Protein AF-A0A7C2VVE7-F1 (afdb_monomer)

Sequence (60 aa):
MVHKIIIGRSERDKEKFGDEGVVLIGKQYIQMGKTISLSNEIWLDVVRPHVIMIAGKRGG

Solvent-accessible surface area (backbone atoms only — not comparable to full-atom values): 4043 Å² total; per-residue (Å²): 129,90,55,85,41,70,44,88,65,53,73,70,50,41,74,73,43,63,78,64,60,53,45,82,77,50,53,43,80,44,73,60,87,91,47,74,45,72,66,41,50,35,28,36,51,67,82,57,93,78,91,78,90,86,84,76,78,80,78,130

Foldseek 3Di:
DADAAEPPDDPVCCVVQPPPQKDFPAFDWDDDPPDTDGGHTYIYHPPDDDDDDDDDDPDD

Radius of gyration: 14.05 Å; Cα contacts (8 Å, |Δi|>4): 72; chains: 1; bounding box: 34×30×35 Å

pLDDT: mean 90.1, std 8.88, range [50.53, 96.12]

Mean predicted aligned error: 4.61 Å

Secondary structure (DSSP, 8-state):
----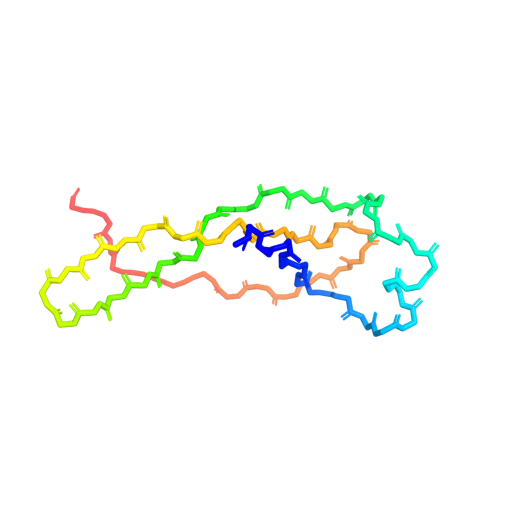EEES--HHHHHHHTTTTEEEEEEEEEEETTEEEEEEEEEEE-SS--------PPP-

Structure (mmCIF, N/CA/C/O backbone):
data_AF-A0A7C2VVE7-F1
#
_entry.id   AF-A0A7C2VVE7-F1
#
loop_
_atom_site.group_PDB
_atom_site.id
_atom_site.type_symbol
_atom_site.label_atom_id
_atom_site.label_alt_id
_atom_site.label_comp_id
_atom_site.label_asym_id
_atom_site.label_entity_id
_atom_site.label_seq_id
_ato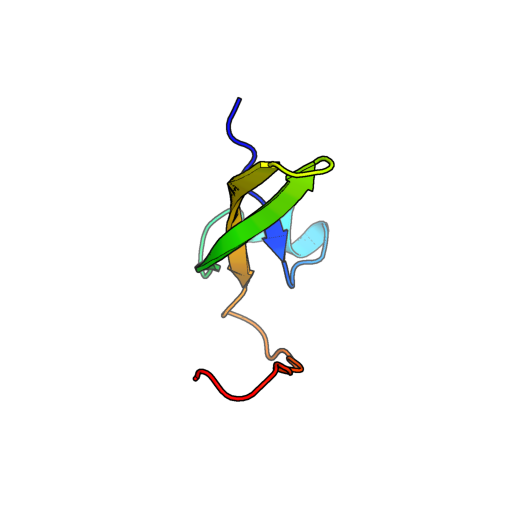m_site.pdbx_PDB_ins_code
_atom_site.Cartn_x
_atom_site.Cartn_y
_atom_site.Cartn_z
_atom_site.occupancy
_atom_site.B_iso_or_equiv
_atom_site.auth_seq_id
_atom_site.auth_comp_id
_atom_site.auth_asym_id
_atom_site.auth_atom_id
_atom_site.pdbx_PDB_model_num
ATOM 1 N N . MET A 1 1 ? 0.851 21.209 2.284 1.00 50.53 1 MET A N 1
ATOM 2 C CA . MET A 1 1 ? 0.930 20.736 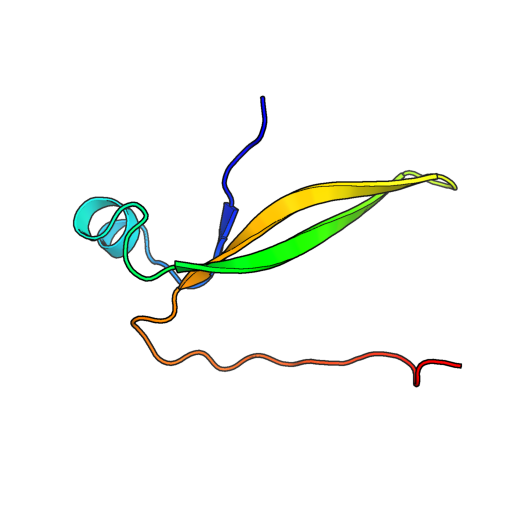0.885 1.00 50.53 1 MET A CA 1
ATOM 3 C C . MET A 1 1 ? 0.554 19.262 0.896 1.00 50.53 1 MET A C 1
ATOM 5 O O . MET A 1 1 ? 1.024 18.573 1.794 1.00 50.53 1 MET A O 1
ATOM 9 N N . VAL A 1 2 ? -0.333 18.796 0.015 1.00 61.88 2 VAL A N 1
ATOM 10 C CA . VAL A 1 2 ? -0.730 17.375 -0.020 1.00 61.88 2 VAL A CA 1
ATOM 11 C C . VAL A 1 2 ? 0.451 16.574 -0.561 1.00 61.88 2 VAL A C 1
ATOM 13 O O . VAL A 1 2 ? 0.947 16.882 -1.642 1.00 61.88 2 VAL A O 1
ATOM 16 N N . HIS A 1 3 ? 0.946 15.604 0.206 1.00 77.62 3 HIS A N 1
ATOM 17 C CA . HIS A 1 3 ? 2.078 14.783 -0.213 1.00 77.62 3 HIS A CA 1
ATOM 18 C C . HIS A 1 3 ? 1.553 13.499 -0.851 1.00 77.62 3 HIS A C 1
ATOM 20 O O . HIS A 1 3 ? 0.779 12.772 -0.229 1.00 77.62 3 HIS A O 1
ATOM 26 N N . LYS A 1 4 ? 1.945 13.237 -2.102 1.00 80.81 4 LYS A N 1
ATOM 27 C CA . LYS A 1 4 ? 1.548 12.025 -2.818 1.00 80.81 4 LYS A CA 1
ATOM 28 C C . LYS A 1 4 ? 2.425 10.870 -2.350 1.00 80.81 4 LYS A C 1
ATOM 30 O O . LYS A 1 4 ? 3.615 10.830 -2.652 1.00 80.81 4 LYS A O 1
ATOM 35 N N . ILE A 1 5 ? 1.849 9.958 -1.574 1.00 92.38 5 ILE A N 1
ATOM 36 C CA . ILE A 1 5 ? 2.577 8.819 -1.018 1.00 92.38 5 ILE A CA 1
ATOM 37 C C . ILE A 1 5 ? 2.303 7.606 -1.901 1.00 92.38 5 ILE A C 1
ATOM 39 O O . ILE A 1 5 ? 1.178 7.115 -1.936 1.00 92.38 5 ILE A O 1
ATOM 43 N N . ILE A 1 6 ? 3.333 7.124 -2.600 1.00 93.69 6 ILE A N 1
ATOM 44 C CA . ILE A 1 6 ? 3.279 5.885 -3.386 1.00 93.69 6 ILE A CA 1
ATOM 45 C C . ILE A 1 6 ? 4.000 4.777 -2.617 1.00 93.69 6 ILE A C 1
ATOM 47 O O . ILE A 1 6 ? 5.185 4.905 -2.303 1.00 93.69 6 ILE A O 1
ATOM 51 N N . ILE A 1 7 ? 3.293 3.682 -2.339 1.00 94.12 7 ILE A N 1
ATOM 52 C CA . ILE A 1 7 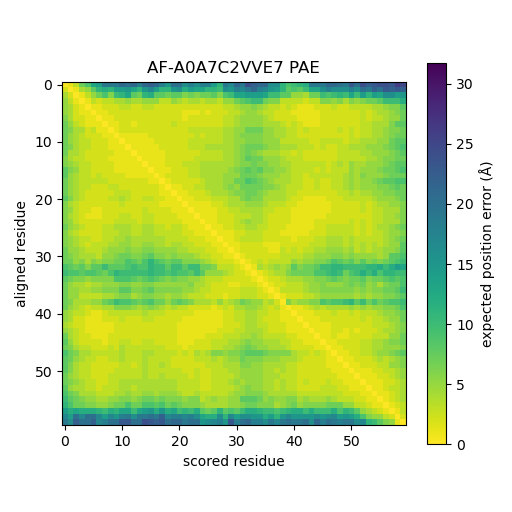? 3.833 2.475 -1.710 1.00 94.12 7 ILE A CA 1
ATOM 53 C C . ILE A 1 7 ? 4.059 1.372 -2.752 1.00 94.12 7 ILE A C 1
ATOM 55 O O . ILE A 1 7 ? 3.371 1.310 -3.769 1.00 94.12 7 ILE A O 1
ATOM 59 N N . GLY A 1 8 ? 5.036 0.500 -2.495 1.00 93.31 8 GLY A N 1
ATOM 60 C CA . GLY A 1 8 ? 5.390 -0.606 -3.395 1.00 93.31 8 GLY A CA 1
ATOM 61 C C . GLY A 1 8 ? 6.503 -0.297 -4.404 1.00 93.31 8 GLY A C 1
ATOM 62 O O . GLY A 1 8 ? 6.937 -1.209 -5.100 1.00 93.31 8 GLY A O 1
ATOM 63 N N . ARG A 1 9 ? 7.028 0.939 -4.447 1.00 93.25 9 ARG A N 1
ATOM 64 C CA . ARG A 1 9 ? 8.121 1.335 -5.359 1.00 93.25 9 ARG A CA 1
ATOM 65 C C . ARG A 1 9 ? 9.477 1.457 -4.681 1.00 93.25 9 ARG A C 1
ATOM 67 O O . ARG A 1 9 ? 9.585 1.989 -3.578 1.00 93.25 9 ARG A O 1
ATOM 74 N N . SER A 1 10 ? 10.515 1.047 -5.408 1.00 92.75 10 SER A N 1
ATOM 75 C CA . SER A 1 10 ? 11.899 1.452 -5.145 1.00 92.75 10 SER A CA 1
ATOM 76 C C . SER A 1 10 ? 12.163 2.869 -5.679 1.00 92.75 10 SER A C 1
ATOM 78 O O . SER A 1 10 ? 11.419 3.347 -6.534 1.00 92.75 10 SER A O 1
ATOM 80 N N . GLU A 1 11 ? 13.234 3.537 -5.234 1.00 92.38 11 GLU A N 1
ATOM 81 C CA . GLU A 1 11 ? 13.613 4.860 -5.774 1.00 92.38 11 GLU A CA 1
ATOM 82 C C . GLU A 1 11 ? 13.816 4.828 -7.296 1.00 92.38 11 GLU A C 1
ATOM 84 O O . GLU A 1 11 ? 13.290 5.674 -8.014 1.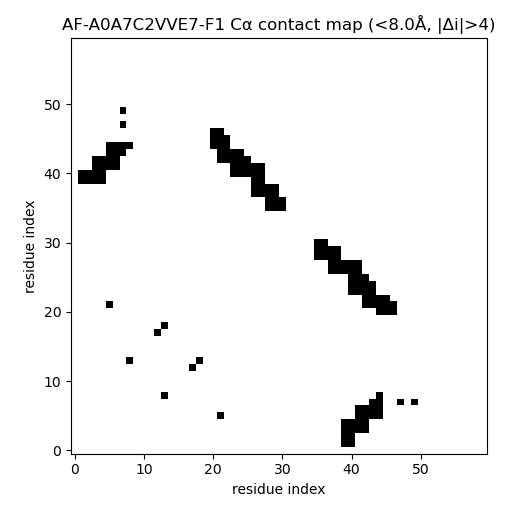00 92.38 11 GLU A O 1
ATOM 89 N N . ARG A 1 12 ? 14.446 3.76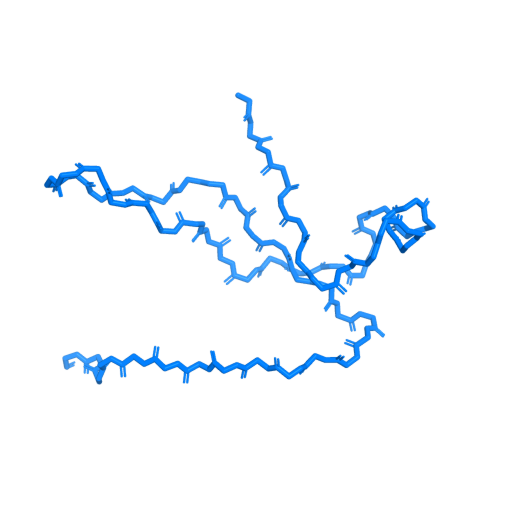7 -7.814 1.00 93.62 12 ARG A N 1
ATOM 90 C CA . ARG A 1 12 ? 14.615 3.559 -9.259 1.00 93.62 12 ARG A CA 1
ATOM 91 C C . ARG A 1 12 ? 13.280 3.473 -10.005 1.00 93.62 12 ARG A C 1
ATOM 93 O O . ARG A 1 12 ? 13.159 3.974 -11.120 1.00 93.62 12 ARG A O 1
ATOM 100 N N . ASP A 1 13 ? 12.285 2.805 -9.424 1.00 92.25 13 ASP A N 1
ATOM 101 C CA . ASP A 1 13 ? 10.962 2.690 -10.045 1.00 92.25 13 ASP A CA 1
ATOM 102 C C . ASP A 1 13 ? 10.207 4.026 -10.001 1.00 92.25 13 ASP A C 1
ATOM 104 O O . ASP A 1 13 ? 9.489 4.343 -10.947 1.00 92.25 13 ASP A O 1
ATOM 108 N N . LYS A 1 14 ? 10.405 4.842 -8.956 1.00 91.06 14 LYS A N 1
ATOM 109 C CA . LYS A 1 14 ? 9.854 6.206 -8.897 1.00 91.06 14 LYS A CA 1
ATOM 110 C C . LYS A 1 14 ? 10.437 7.094 -9.993 1.00 91.06 14 LYS A C 1
ATOM 112 O O . LYS A 1 14 ? 9.678 7.766 -10.678 1.00 91.06 14 LYS A O 1
ATOM 117 N N . GLU A 1 15 ? 11.752 7.055 -10.200 1.00 92.44 15 GLU A N 1
ATOM 118 C CA . GLU A 1 15 ? 12.413 7.815 -11.270 1.00 92.44 15 GLU A CA 1
ATOM 119 C C . GLU A 1 15 ? 11.952 7.376 -12.664 1.00 92.44 15 GLU A C 1
ATOM 121 O O . GLU A 1 15 ? 11.749 8.207 -13.546 1.00 92.44 15 GLU A O 1
ATOM 126 N N . LYS A 1 16 ? 11.773 6.065 -12.868 1.00 92.31 16 LYS A N 1
ATOM 127 C CA . LYS A 1 16 ? 11.428 5.506 -14.178 1.00 92.31 16 LYS A CA 1
ATOM 128 C C . LYS A 1 16 ? 9.952 5.664 -14.541 1.00 92.31 16 LYS A C 1
ATOM 130 O O . LYS A 1 16 ? 9.647 5.937 -15.697 1.00 92.31 16 LYS A O 1
ATOM 135 N N . PHE A 1 17 ? 9.053 5.403 -13.595 1.00 89.88 17 PHE A N 1
ATOM 136 C CA . PHE A 1 17 ? 7.616 5.287 -13.858 1.00 89.88 17 PHE A CA 1
ATOM 137 C C . PHE A 1 17 ? 6.802 6.450 -13.290 1.00 89.88 17 PHE A C 1
ATOM 139 O O . PHE A 1 17 ? 5.617 6.551 -13.593 1.00 89.88 17 PHE A O 1
ATOM 146 N N . GLY A 1 18 ? 7.393 7.309 -12.452 1.00 90.06 18 GLY A N 1
ATOM 147 C CA . GLY A 1 18 ? 6.720 8.468 -11.867 1.00 90.06 18 GLY A CA 1
ATOM 148 C C . GLY A 1 18 ? 5.389 8.101 -11.213 1.00 90.06 18 GLY A C 1
ATOM 149 O O . GLY A 1 18 ? 5.358 7.402 -10.200 1.00 90.06 18 GLY A O 1
ATOM 150 N N . ASP A 1 19 ? 4.302 8.548 -11.840 1.00 92.38 19 ASP A N 1
ATOM 151 C CA . ASP A 1 19 ? 2.912 8.354 -11.421 1.00 92.38 19 ASP A CA 1
ATOM 152 C C . ASP A 1 19 ? 2.125 7.362 -12.297 1.00 92.38 19 ASP A C 1
ATOM 154 O O . ASP A 1 19 ? 0.928 7.163 -12.096 1.00 92.38 19 ASP A O 1
ATOM 158 N N . GLU A 1 20 ? 2.756 6.736 -13.285 1.00 94.31 20 GLU A N 1
ATOM 159 C CA . GLU A 1 20 ? 2.089 5.767 -14.154 1.00 94.31 20 GLU A CA 1
ATOM 160 C C . GLU A 1 20 ? 1.931 4.427 -13.444 1.00 94.31 20 GLU A C 1
ATOM 162 O O . GLU A 1 20 ? 2.849 3.989 -12.758 1.00 94.31 20 GLU A O 1
ATOM 167 N N . GLY A 1 21 ? 0.798 3.741 -13.615 1.00 94.00 21 GLY A N 1
ATOM 168 C CA . GLY A 1 21 ? 0.600 2.398 -13.055 1.00 94.00 21 GLY A CA 1
ATOM 169 C C . GLY A 1 21 ? 0.448 2.350 -11.530 1.00 94.00 21 GLY A C 1
ATOM 170 O O . GLY A 1 21 ? 0.740 1.321 -10.924 1.00 94.00 21 GLY A O 1
ATOM 171 N N . VAL A 1 22 ? -0.001 3.442 -10.903 1.00 95.69 22 VAL A N 1
ATOM 172 C CA . VAL A 1 22 ? -0.420 3.457 -9.492 1.00 95.69 22 VAL A CA 1
ATOM 173 C C . VAL A 1 22 ? -1.928 3.649 -9.366 1.00 95.69 22 VAL A C 1
ATOM 175 O O . VAL A 1 22 ? -2.552 4.311 -10.194 1.00 95.69 22 VAL A O 1
ATOM 178 N N . VAL A 1 23 ? -2.518 3.109 -8.301 1.00 96.12 23 VAL A N 1
ATOM 179 C CA . VAL A 1 23 ? -3.947 3.268 -7.987 1.00 96.12 23 VAL A CA 1
ATOM 180 C C . VAL A 1 23 ? -4.137 3.812 -6.577 1.00 96.12 23 VAL A C 1
ATOM 182 O O . VAL A 1 23 ? -3.389 3.463 -5.664 1.00 96.12 23 VAL A O 1
ATOM 185 N N . LEU A 1 24 ? -5.139 4.667 -6.381 1.00 95.75 24 LEU A N 1
ATOM 186 C CA . LEU A 1 24 ? -5.496 5.174 -5.058 1.00 95.75 24 LEU A CA 1
ATOM 187 C C . LEU A 1 24 ? -6.141 4.048 -4.240 1.00 95.75 24 LEU A C 1
ATOM 189 O O . LEU A 1 24 ? -7.176 3.518 -4.638 1.00 95.75 24 LEU A O 1
ATOM 193 N N . ILE A 1 25 ? -5.558 3.707 -3.089 1.00 95.12 25 ILE A N 1
ATOM 194 C CA . ILE A 1 25 ? -6.094 2.662 -2.195 1.00 95.12 25 ILE A CA 1
ATOM 195 C C . ILE A 1 25 ? -6.752 3.227 -0.936 1.00 95.12 25 ILE A C 1
ATOM 197 O O . ILE A 1 25 ? -7.443 2.509 -0.218 1.00 95.12 25 ILE A O 1
ATOM 201 N N . GLY A 1 26 ? -6.557 4.515 -0.656 1.00 94.19 26 GLY A N 1
ATOM 202 C CA . GLY A 1 26 ? -7.208 5.181 0.461 1.00 94.19 26 GLY A CA 1
ATOM 203 C C . GLY A 1 26 ? -6.464 6.420 0.925 1.00 94.19 26 GLY A C 1
ATOM 204 O O . GLY A 1 26 ? -5.642 6.991 0.211 1.00 94.19 26 GLY A O 1
ATOM 205 N N . LYS A 1 27 ? -6.766 6.833 2.152 1.00 93.31 27 LYS A N 1
ATOM 206 C CA . LYS A 1 27 ? -6.091 7.935 2.833 1.00 93.31 27 LYS A CA 1
ATOM 207 C C . LYS A 1 27 ? -5.442 7.426 4.105 1.00 93.31 27 LYS A C 1
ATOM 209 O O . LYS A 1 27 ? -5.961 6.520 4.755 1.00 93.31 27 LYS A O 1
ATOM 214 N N . GLN A 1 28 ? -4.323 8.029 4.472 1.00 92.12 28 GLN A N 1
ATOM 215 C CA . GLN A 1 28 ? -3.637 7.731 5.712 1.00 92.12 28 GLN A CA 1
ATOM 216 C C . GLN A 1 28 ? -4.555 8.057 6.893 1.00 92.12 28 GLN A C 1
ATOM 218 O O . GLN A 1 28 ? -4.986 9.198 7.067 1.00 92.12 28 GLN A O 1
ATOM 223 N N . TYR A 1 29 ? -4.839 7.043 7.705 1.00 91.12 29 TYR A N 1
ATOM 224 C CA . TYR A 1 29 ? -5.536 7.198 8.971 1.00 91.12 29 TYR A CA 1
ATOM 225 C C . TYR A 1 29 ? -4.547 7.702 10.023 1.00 91.12 29 TYR A C 1
ATOM 227 O O . TYR A 1 29 ?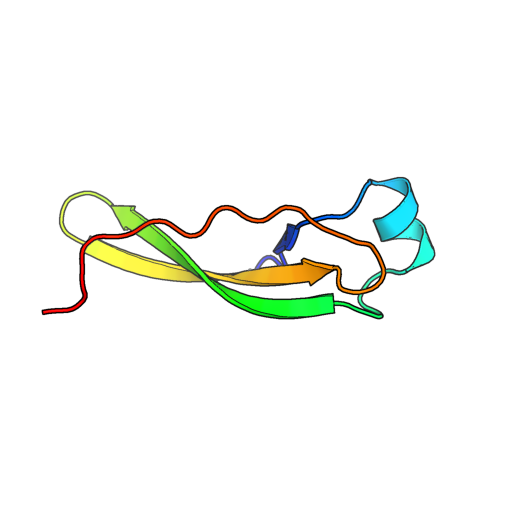 -3.579 7.014 10.350 1.00 91.12 29 TYR A O 1
ATOM 235 N N . ILE A 1 30 ? -4.770 8.908 10.540 1.00 91.00 30 ILE A N 1
ATOM 236 C CA . ILE A 1 30 ? -3.954 9.502 11.599 1.00 91.00 30 ILE A CA 1
ATOM 237 C C . ILE A 1 30 ? -4.833 9.741 12.819 1.00 91.00 30 ILE A C 1
ATOM 239 O O . ILE A 1 30 ? -5.891 10.364 12.726 1.00 91.00 30 ILE A O 1
ATOM 243 N N . GLN A 1 31 ? -4.356 9.295 13.978 1.00 91.31 31 GLN A N 1
ATOM 244 C CA . GLN A 1 31 ? -4.970 9.592 15.262 1.00 91.31 31 GLN A CA 1
ATOM 245 C C . GLN A 1 31 ? -4.050 10.504 16.081 1.00 91.31 31 GLN A C 1
ATOM 247 O O . GLN A 1 31 ? -2.945 10.118 16.451 1.00 91.31 31 GLN A O 1
ATOM 252 N N . MET A 1 32 ? -4.523 11.716 16.372 1.00 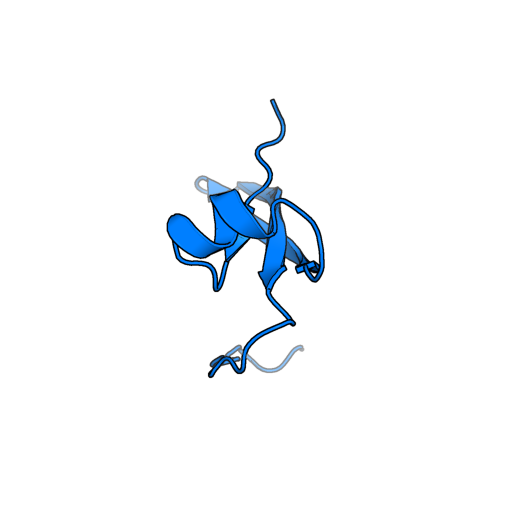91.81 32 MET A N 1
ATOM 253 C CA . MET A 1 32 ? -3.866 12.684 17.252 1.00 91.81 32 MET A CA 1
ATOM 254 C C . MET A 1 32 ? -4.677 12.808 18.540 1.00 91.81 32 MET A C 1
ATOM 256 O O . MET A 1 32 ? -5.661 13.547 18.618 1.00 91.81 32 MET A O 1
ATOM 260 N N . GLY A 1 33 ? -4.296 12.030 19.554 1.00 91.38 33 GLY A N 1
ATOM 261 C CA . GLY A 1 33 ? -5.056 11.927 20.797 1.00 91.38 33 GLY A CA 1
ATOM 262 C C . GLY A 1 33 ? -6.477 11.411 20.544 1.00 91.38 33 GLY A C 1
ATOM 263 O O . GLY A 1 33 ? -6.670 10.252 20.174 1.00 91.38 33 GLY A O 1
ATOM 264 N N . LYS A 1 34 ? -7.474 12.281 20.747 1.00 90.31 34 LYS A N 1
ATOM 265 C CA . LYS A 1 34 ? -8.900 11.976 20.524 1.00 90.31 34 LYS A CA 1
ATOM 266 C C . LYS A 1 34 ? -9.393 12.321 19.116 1.00 90.31 34 LYS A C 1
ATOM 268 O O . LYS A 1 34 ? -10.516 11.964 18.774 1.00 90.31 34 LYS A O 1
ATOM 273 N N . THR A 1 35 ? -8.583 13.000 18.309 1.00 90.62 35 THR A N 1
ATOM 274 C CA . THR A 1 35 ? -8.969 13.415 16.960 1.00 90.62 35 THR A CA 1
ATOM 275 C C . THR A 1 35 ? -8.479 12.396 15.947 1.00 90.62 35 THR A C 1
ATOM 277 O O . THR A 1 35 ? -7.290 12.084 15.892 1.00 90.62 35 THR A O 1
ATOM 280 N N . ILE A 1 36 ? -9.400 11.901 15.127 1.00 92.38 36 ILE A N 1
ATOM 281 C CA . ILE A 1 36 ? -9.105 11.039 13.985 1.00 92.38 36 ILE A CA 1
ATOM 282 C C . ILE A 1 36 ? -9.233 11.882 12.721 1.00 92.38 36 ILE A C 1
ATOM 284 O O . ILE A 1 36 ? -10.209 12.613 12.559 1.00 92.38 36 ILE A O 1
ATOM 288 N N . SER A 1 37 ? -8.250 11.782 11.831 1.00 91.19 37 SER A N 1
ATOM 289 C CA . SER A 1 37 ? -8.266 12.460 10.540 1.00 91.19 37 SER A CA 1
ATOM 290 C C . SER A 1 37 ? -7.756 11.546 9.433 1.00 91.19 37 SER A C 1
ATOM 292 O O . SER A 1 37 ? -6.830 10.756 9.630 1.00 91.19 37 SER A O 1
ATOM 294 N N . LEU A 1 38 ? -8.365 11.681 8.257 1.00 91.31 38 LEU A N 1
ATOM 295 C CA . LEU A 1 38 ? -7.862 11.120 7.011 1.00 91.31 38 LEU A CA 1
ATOM 296 C C . LEU A 1 38 ? -7.034 12.196 6.314 1.00 91.31 38 LEU A C 1
ATOM 298 O O . LEU A 1 38 ? -7.581 13.217 5.897 1.00 91.31 38 LEU A O 1
ATOM 302 N N . SER A 1 39 ? -5.726 11.979 6.209 1.00 87.25 39 SER A N 1
ATOM 303 C CA . SER A 1 39 ? -4.791 12.993 5.716 1.00 87.25 39 SER A CA 1
ATOM 304 C C . SER A 1 39 ? -4.386 12.750 4.258 1.00 87.25 39 SER A C 1
ATOM 306 O O . SER A 1 39 ? -5.159 13.039 3.345 1.00 87.25 39 SER A O 1
ATOM 308 N N . ASN A 1 40 ? -3.174 12.244 4.030 1.00 91.12 40 ASN A N 1
ATOM 309 C CA . ASN A 1 40 ? -2.572 12.082 2.714 1.00 91.12 40 ASN A CA 1
ATOM 310 C C . ASN A 1 40 ? -3.186 10.906 1.962 1.00 91.12 40 ASN A C 1
ATOM 312 O O . ASN A 1 40 ? -3.485 9.865 2.546 1.00 91.12 40 ASN A O 1
ATOM 316 N N . GLU A 1 41 ? -3.321 11.059 0.654 1.00 94.12 41 GLU A N 1
ATOM 317 C CA . GLU A 1 41 ? -3.676 9.961 -0.234 1.00 94.12 41 GLU A CA 1
ATOM 318 C C . GLU A 1 41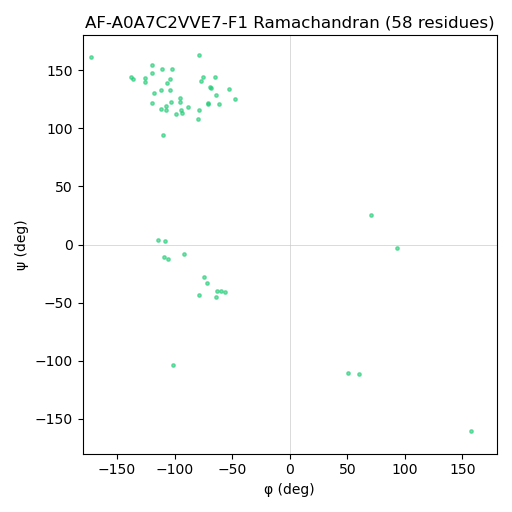 ? -2.540 8.942 -0.316 1.00 94.12 41 GLU A C 1
ATOM 320 O O . GLU A 1 41 ? -1.370 9.302 -0.476 1.00 94.12 41 GLU A O 1
ATOM 325 N N . ILE A 1 42 ? -2.909 7.666 -0.223 1.00 94.75 42 ILE A N 1
ATOM 326 C CA . ILE A 1 42 ? -2.002 6.536 -0.371 1.00 94.75 42 ILE A CA 1
ATOM 327 C C . ILE A 1 42 ? -2.288 5.860 -1.708 1.00 94.75 42 ILE A C 1
ATOM 329 O O . ILE A 1 42 ? -3.384 5.347 -1.948 1.00 94.75 42 ILE A O 1
ATOM 333 N N . TRP A 1 43 ? -1.272 5.848 -2.557 1.00 95.88 43 TRP A N 1
ATOM 334 C CA . TRP A 1 43 ? -1.271 5.238 -3.876 1.00 95.88 43 TRP A CA 1
ATOM 335 C C . TRP A 1 43 ? -0.442 3.952 -3.838 1.00 95.88 43 TRP A C 1
ATOM 337 O O . TRP A 1 43 ? 0.612 3.915 -3.208 1.00 95.88 43 TRP A O 1
ATOM 347 N N . LEU A 1 44 ? -0.900 2.895 -4.498 1.00 95.75 44 LEU A N 1
ATOM 348 C CA . LEU A 1 44 ? -0.230 1.596 -4.572 1.00 95.75 44 LEU A CA 1
ATOM 349 C C . LEU A 1 44 ? 0.254 1.348 -5.998 1.00 95.75 44 LEU A C 1
ATOM 351 O O . LEU A 1 44 ? -0.515 1.530 -6.940 1.00 95.75 44 LEU A O 1
ATOM 355 N N . ASP A 1 45 ? 1.501 0.911 -6.151 1.00 95.81 45 ASP A N 1
ATOM 356 C CA . ASP A 1 45 ? 2.000 0.383 -7.422 1.00 95.81 45 ASP A CA 1
ATOM 357 C C . ASP A 1 45 ? 1.248 -0.897 -7.811 1.00 95.81 45 ASP A C 1
ATOM 359 O O . ASP A 1 45 ? 1.123 -1.817 -7.010 1.00 95.81 45 ASP A O 1
ATOM 363 N N . VAL A 1 46 ? 0.719 -0.960 -9.033 1.00 94.75 46 VAL A N 1
ATOM 364 C CA . VAL A 1 46 ? 0.035 -2.160 -9.556 1.00 94.75 46 VAL A CA 1
ATOM 365 C C . VAL A 1 46 ? 0.779 -2.793 -10.728 1.00 94.75 46 VAL A C 1
ATOM 367 O O . VAL A 1 46 ? 0.312 -3.773 -11.303 1.00 94.75 46 VAL A O 1
ATOM 370 N N . VAL A 1 47 ? 1.954 -2.261 -11.079 1.00 93.31 47 VAL A N 1
ATOM 371 C CA . VAL A 1 47 ? 2.815 -2.809 -12.139 1.00 93.31 47 VAL A CA 1
ATOM 372 C C . VAL A 1 47 ? 3.523 -4.086 -11.676 1.00 93.31 47 VAL A C 1
ATOM 374 O O . VAL A 1 47 ? 3.858 -4.945 -12.492 1.00 93.31 47 VAL A O 1
ATOM 377 N N . ARG A 1 48 ? 3.766 -4.224 -10.366 1.00 88.75 48 ARG A N 1
ATOM 378 C CA . ARG A 1 48 ? 4.492 -5.349 -9.766 1.00 88.75 48 ARG A CA 1
ATOM 379 C C . ARG A 1 48 ? 3.632 -6.112 -8.757 1.00 88.75 48 ARG A C 1
ATOM 381 O O . ARG A 1 48 ? 2.712 -5.548 -8.172 1.00 88.75 48 ARG A O 1
ATOM 388 N N . PRO A 1 49 ? 3.921 -7.405 -8.534 1.00 93.06 49 PRO A N 1
ATOM 389 C CA . PRO A 1 49 ? 3.215 -8.183 -7.527 1.00 93.06 49 PRO A CA 1
ATOM 390 C C . PRO A 1 49 ? 3.578 -7.714 -6.112 1.00 93.06 49 PRO A C 1
ATOM 392 O O . PRO A 1 49 ? 4.753 -7.541 -5.780 1.00 93.06 49 PRO A O 1
ATOM 395 N N . HIS A 1 50 ? 2.562 -7.583 -5.258 1.00 93.31 50 HIS A N 1
ATOM 396 C CA . HIS A 1 50 ? 2.706 -7.225 -3.849 1.00 93.31 50 HIS A CA 1
ATOM 397 C C . HIS A 1 50 ? 2.018 -8.256 -2.956 1.00 93.31 50 HIS A C 1
ATOM 399 O O . HIS A 1 50 ? 0.913 -8.709 -3.247 1.00 93.31 50 HIS A O 1
ATOM 405 N N . VAL A 1 51 ? 2.656 -8.592 -1.834 1.00 95.56 51 VAL A N 1
ATOM 406 C CA . VAL A 1 51 ? 2.017 -9.342 -0.748 1.00 95.56 51 VAL A CA 1
ATOM 407 C C . VAL A 1 51 ? 1.494 -8.324 0.260 1.00 95.56 51 VAL A C 1
ATOM 409 O O . VAL A 1 51 ? 2.278 -7.589 0.857 1.00 95.56 51 VAL A O 1
ATOM 412 N N . ILE A 1 52 ? 0.172 -8.260 0.426 1.00 94.44 52 ILE A N 1
ATOM 413 C CA . ILE A 1 52 ? -0.499 -7.289 1.297 1.00 94.44 52 ILE A CA 1
ATOM 414 C C . ILE A 1 52 ? -1.271 -8.050 2.369 1.00 94.44 52 ILE A C 1
ATOM 416 O O . ILE A 1 52 ? -2.155 -8.848 2.063 1.00 94.44 52 ILE A O 1
ATOM 420 N N . MET A 1 53 ? -0.951 -7.785 3.635 1.00 95.44 53 MET A N 1
ATOM 421 C CA . MET A 1 53 ? -1.727 -8.292 4.761 1.00 95.44 53 MET A CA 1
ATOM 422 C C . MET A 1 53 ? -2.852 -7.310 5.081 1.00 95.44 53 MET A C 1
ATOM 424 O O . MET A 1 53 ? -2.596 -6.168 5.460 1.00 95.44 53 MET A O 1
ATOM 428 N N . ILE A 1 54 ? -4.095 -7.771 4.966 1.00 92.50 54 ILE A N 1
ATOM 429 C CA . ILE A 1 54 ? -5.275 -7.026 5.405 1.00 92.50 54 ILE A CA 1
ATOM 430 C C . ILE A 1 54 ? -5.792 -7.700 6.670 1.00 92.50 54 ILE A C 1
ATOM 432 O O . ILE A 1 54 ? -6.207 -8.856 6.645 1.00 92.50 54 ILE A O 1
ATOM 436 N N . ALA A 1 55 ? -5.756 -6.971 7.780 1.00 93.06 55 ALA A N 1
ATOM 437 C CA . ALA A 1 55 ? -6.257 -7.431 9.063 1.00 93.06 55 ALA A CA 1
ATOM 438 C C . ALA A 1 55 ? -7.064 -6.315 9.726 1.00 93.06 55 ALA A C 1
ATOM 440 O O . ALA A 1 55 ? -6.720 -5.138 9.638 1.00 93.06 55 ALA A O 1
ATOM 441 N N . GLY A 1 56 ? -8.142 -6.690 10.403 1.00 90.88 56 GLY A N 1
ATOM 442 C CA . GLY A 1 56 ? -9.014 -5.754 11.092 1.00 90.88 56 GLY A CA 1
ATOM 443 C C . GLY A 1 56 ? -10.046 -6.489 11.929 1.00 90.88 56 GLY A C 1
ATOM 444 O O . GLY A 1 56 ? -10.304 -7.677 11.732 1.00 90.88 56 GLY A O 1
ATOM 445 N N . LYS A 1 57 ? -10.645 -5.779 12.884 1.00 91.00 57 LYS A N 1
ATOM 446 C CA . LYS A 1 57 ? -11.823 -6.294 13.582 1.00 91.00 57 LYS A CA 1
ATOM 447 C C . LYS A 1 57 ? -12.966 -6.409 12.572 1.00 91.00 57 LYS A C 1
ATOM 449 O O . LYS A 1 57 ? -13.081 -5.559 11.689 1.00 91.00 57 LYS A O 1
ATOM 454 N N . ARG A 1 58 ? -13.813 -7.435 12.717 1.00 86.44 58 ARG A N 1
ATOM 455 C CA . ARG A 1 58 ? -15.066 -7.541 11.954 1.00 86.44 58 ARG A CA 1
ATOM 456 C C . ARG A 1 58 ? -15.780 -6.189 12.036 1.00 86.44 58 ARG A C 1
ATOM 458 O O . ARG A 1 58 ? -15.968 -5.679 13.145 1.00 86.44 58 ARG A O 1
ATOM 465 N N . GLY A 1 59 ? -16.115 -5.606 10.883 1.00 74.94 59 GLY A N 1
ATOM 466 C CA . GLY A 1 59 ? -17.021 -4.460 10.847 1.00 74.94 59 GLY A CA 1
ATOM 467 C C . GLY A 1 59 ? -18.285 -4.848 11.608 1.00 74.94 59 GLY A C 1
ATOM 468 O O . GLY A 1 59 ? -18.713 -5.995 11.463 1.00 74.94 59 GLY A O 1
ATOM 469 N N . GLY A 1 60 ? -18.766 -3.967 12.493 1.00 54.28 60 GLY A N 1
ATOM 470 C CA . GLY A 1 60 ? -19.934 -4.233 13.346 1.00 54.28 60 GLY A CA 1
ATOM 471 C C . GLY A 1 60 ? -21.014 -5.012 12.611 1.00 54.28 60 GLY A C 1
ATOM 472 O O . GLY A 1 60 ? -21.368 -4.568 11.500 1.00 54.28 60 GLY A O 1
#

Nearest PDB structures (foldseek):
  8riz-assembly1_K  TM=2.855E-01  e=5.920E+00  Homo sapiens
  5lt3-assembly1_A  TM=2.770E-01  e=7.767E+00  Homo sapiens
  4lnu-assembly1_K  TM=2.629E-01  e=6.336E+00  Homo sapiens
  6s4l-assembly1_D  TM=2.315E-01  e=5.532E+00  Homo sapiens
  5hnz-assembly1_K  TM=2.536E-01  e=7.767E+00  Drosophila melanogaster